Protein AF-A0A2S4Y4B7-F1 (afdb_monomer)

Foldseek 3Di:
DVVCLVVVAADEAEDDDQKDKDKDFLVVLVVDDPVQVVQWDADPVRGIIIGIDGPPP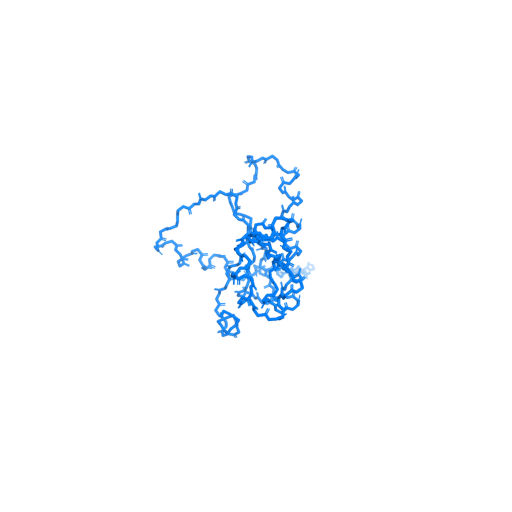VPDPVVSVVQVVLVVVVVVVVVPDDPVPDDQKAKDAQDPVSLSYIYMYGPDDDDDDPVRPVVVSCVNSPHHPPPDPPPPPPDD

Sequence (140 aa):
MLDHLADGGNVLVMLSEENSTVPMYVEEAAAIPAELADRIEVTTDGALAYLHLTALDWLPDHLRQRGLRFLRETVRVLASLPDAFLPPLLLEEPSSEASNLRFARLRTVRTLTEDRILPLSDYLFAPAASGPHTEWETSS

Nearest PDB structures (foldseek):
  3csy-assembly1_J  TM=3.046E-01  e=4.786E-01  Ebola virus - Mayinga, Zaire, 1976
  6pci-assembly1_D  TM=3.135E-01  e=5.453E-01  Zaire ebolavirus
  5fhc-assembly1_J  TM=3.032E-01  e=8.607E-01  Ebola virus - Mayinga, Zaire, 1976

Radius of gyration: 20.45 Å; Cα contacts (8 Å, |Δi|>4): 152; chains: 1; bounding box: 54×41×64 Å

pLDDT: mean 85.08, std 12.65, range [40.88, 95.94]

Secondary structure (DSSP, 8-state):
-HHHHHTT--EEEE-S-SEEEEEEEHHHHTTS-GGGGGGEEE-TTSSEEEEEEETTTTS-HHHHHHHHHHHHHHHHHHHHS-GGGS-SEEEPPP-SSSTTEEEEEESS-----HHHHHHHHHHHTPPP------------

Mean predicted aligned error: 8.59 Å

Structure (mmCIF, N/CA/C/O backbone):
data_AF-A0A2S4Y4B7-F1
#
_entry.id   AF-A0A2S4Y4B7-F1
#
loop_
_atom_site.group_PDB
_atom_site.id
_atom_site.type_symbol
_atom_site.label_atom_id
_atom_site.label_alt_id
_atom_site.label_comp_id
_atom_site.label_asym_id
_atom_site.label_entity_id
_atom_site.label_seq_id
_atom_site.pdbx_PDB_ins_code
_atom_site.Cartn_x
_atom_site.Cartn_y
_atom_site.Cartn_z
_atom_site.occupancy
_atom_site.B_iso_or_equiv
_atom_site.auth_seq_id
_atom_site.auth_comp_id
_atom_site.auth_asym_id
_atom_site.auth_atom_id
_atom_site.pdbx_PDB_model_num
ATOM 1 N N . MET A 1 1 ? -12.902 -4.468 -8.745 1.00 74.44 1 MET A N 1
ATOM 2 C CA . MET A 1 1 ? -11.433 -4.342 -8.925 1.00 74.44 1 MET A CA 1
ATOM 3 C C . MET A 1 1 ? -10.807 -5.700 -9.201 1.00 74.44 1 MET A C 1
ATOM 5 O O . MET A 1 1 ? -10.166 -5.837 -10.230 1.00 74.44 1 MET A O 1
ATOM 9 N N . LEU A 1 2 ? -11.046 -6.702 -8.345 1.00 84.06 2 LEU A N 1
ATOM 10 C CA . LEU A 1 2 ? -10.668 -8.089 -8.638 1.00 84.06 2 LEU A CA 1
ATOM 11 C C . LEU A 1 2 ? -11.296 -8.598 -9.942 1.00 84.06 2 LEU A C 1
ATOM 13 O O . LEU A 1 2 ? -10.587 -9.207 -10.728 1.00 84.06 2 LEU A O 1
ATOM 17 N N . ASP A 1 3 ? -12.557 -8.248 -10.221 1.00 87.38 3 ASP A N 1
ATOM 18 C CA . ASP A 1 3 ? -13.204 -8.597 -11.498 1.00 87.38 3 ASP A CA 1
ATOM 19 C C . ASP A 1 3 ? -12.472 -7.976 -12.695 1.00 87.38 3 ASP A C 1
ATOM 21 O O . ASP A 1 3 ? -12.113 -8.674 -13.628 1.00 87.38 3 ASP A O 1
ATOM 25 N N . HIS A 1 4 ? -12.116 -6.687 -12.617 1.00 87.25 4 HIS A N 1
ATOM 26 C CA . HIS A 1 4 ? -11.340 -6.013 -13.665 1.00 87.25 4 HIS A CA 1
ATOM 27 C C . HIS A 1 4 ? -9.978 -6.677 -13.901 1.00 87.25 4 HIS A C 1
ATOM 29 O O . HIS A 1 4 ? -9.555 -6.823 -15.044 1.00 87.25 4 HIS A O 1
ATOM 35 N N . LEU A 1 5 ? -9.299 -7.094 -12.827 1.00 87.38 5 LEU A N 1
ATOM 36 C CA . LEU A 1 5 ? -8.040 -7.824 -12.932 1.00 87.38 5 LEU A CA 1
ATOM 37 C C . LEU A 1 5 ? -8.247 -9.213 -13.563 1.00 87.38 5 LEU A C 1
ATOM 39 O O . LEU A 1 5 ? -7.437 -9.628 -14.390 1.00 87.38 5 LEU A O 1
ATOM 43 N N . ALA A 1 6 ? -9.324 -9.912 -13.197 1.00 87.12 6 ALA A N 1
ATOM 44 C CA . ALA A 1 6 ? -9.686 -11.214 -13.755 1.00 87.12 6 ALA A CA 1
ATOM 45 C C . ALA A 1 6 ? -10.071 -11.124 -15.243 1.00 87.12 6 ALA A C 1
ATOM 47 O O . ALA A 1 6 ? -9.733 -12.016 -16.017 1.00 87.12 6 ALA A O 1
ATOM 48 N N . ASP A 1 7 ? -10.681 -10.012 -15.652 1.00 90.50 7 ASP A N 1
ATOM 49 C CA . ASP A 1 7 ? -11.054 -9.701 -17.036 1.00 90.50 7 ASP A CA 1
ATOM 50 C C . ASP A 1 7 ? -9.856 -9.253 -17.902 1.00 90.50 7 ASP A C 1
ATOM 52 O O . ASP A 1 7 ? -10.020 -8.915 -19.075 1.00 90.50 7 ASP A O 1
ATOM 56 N N . GLY A 1 8 ? -8.638 -9.236 -17.346 1.00 87.19 8 GLY A N 1
ATOM 57 C CA . GLY A 1 8 ? -7.413 -8.856 -18.059 1.00 87.19 8 GLY A CA 1
ATOM 58 C C . GLY A 1 8 ? -7.124 -7.353 -18.072 1.00 87.19 8 GLY A C 1
ATOM 59 O O . GLY A 1 8 ? -6.20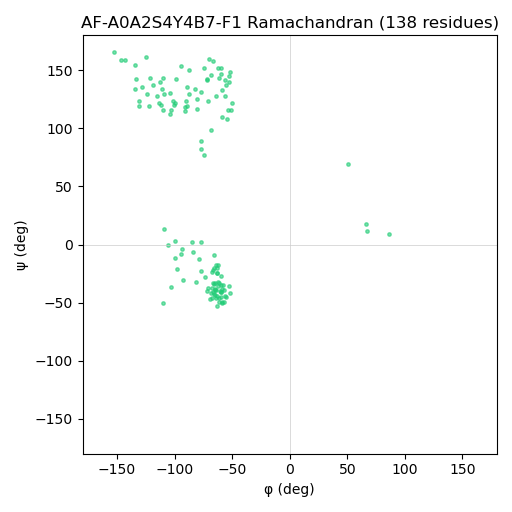9 -6.906 -18.760 1.00 87.19 8 GLY A O 1
ATOM 60 N N . GLY A 1 9 ? -7.870 -6.562 -17.305 1.00 88.62 9 GLY A N 1
ATOM 61 C CA . GLY A 1 9 ? -7.629 -5.136 -17.134 1.00 88.62 9 GLY A CA 1
ATOM 62 C C . GLY A 1 9 ? -6.338 -4.837 -16.370 1.00 88.62 9 GLY A C 1
ATOM 63 O O . GLY A 1 9 ? -5.952 -5.580 -15.465 1.00 88.62 9 GLY A O 1
ATOM 64 N N . ASN A 1 10 ? -5.668 -3.743 -16.737 1.00 90.94 10 ASN A N 1
ATOM 65 C CA . ASN A 1 10 ? -4.405 -3.334 -16.128 1.00 90.94 10 ASN A CA 1
ATOM 66 C C . ASN A 1 10 ? -4.638 -2.613 -14.795 1.00 90.94 10 ASN A C 1
ATOM 68 O O . ASN A 1 10 ? -5.329 -1.596 -14.732 1.00 90.94 10 ASN A O 1
ATOM 72 N N . VAL A 1 11 ? -4.003 -3.106 -13.732 1.00 91.81 11 VAL A N 1
ATOM 73 C CA . VAL A 1 11 ? -4.078 -2.541 -12.382 1.00 91.81 11 VAL A CA 1
ATOM 74 C C . VAL A 1 11 ? -2.679 -2.183 -11.893 1.00 91.81 11 VAL A C 1
ATOM 76 O O . VAL A 1 11 ? -1.807 -3.041 -11.749 1.00 91.81 11 VAL A O 1
ATOM 79 N N . LEU A 1 12 ? -2.471 -0.897 -11.603 1.00 91.94 12 LEU A N 1
ATOM 80 C CA . LEU A 1 12 ? -1.278 -0.404 -10.919 1.00 91.94 12 LEU A CA 1
ATOM 81 C C . LEU A 1 12 ? -1.617 -0.160 -9.449 1.00 91.94 12 LEU A C 1
ATOM 83 O O . LEU A 1 12 ? -2.473 0.668 -9.138 1.00 91.94 12 LEU A O 1
ATOM 87 N N . VAL A 1 13 ? -0.928 -0.849 -8.543 1.00 92.25 13 VAL A N 1
ATOM 88 C CA . VAL A 1 13 ? -1.121 -0.687 -7.100 1.00 92.25 13 VAL A CA 1
ATOM 89 C C . VAL A 1 13 ? 0.009 0.150 -6.518 1.00 92.25 13 VAL A C 1
ATOM 91 O O . VAL A 1 13 ? 1.171 -0.254 -6.519 1.00 92.25 13 VAL A O 1
ATOM 94 N N . MET A 1 14 ? -0.351 1.320 -5.999 1.00 91.00 14 MET A N 1
ATOM 95 C CA . MET A 1 14 ? 0.576 2.259 -5.375 1.00 91.00 14 MET A CA 1
ATOM 96 C C . MET A 1 14 ? 0.711 1.946 -3.883 1.00 91.00 14 MET A C 1
ATOM 98 O O . MET A 1 14 ? -0.267 2.015 -3.143 1.00 91.00 14 MET A O 1
ATOM 102 N N . LEU A 1 15 ? 1.920 1.613 -3.441 1.00 90.25 15 LEU A N 1
ATOM 103 C CA . LEU A 1 15 ? 2.227 1.213 -2.073 1.00 90.25 15 LEU A CA 1
ATOM 104 C C . LEU A 1 15 ? 3.070 2.269 -1.361 1.00 90.25 15 LEU A C 1
ATOM 106 O O . LEU A 1 15 ? 4.079 2.741 -1.889 1.00 90.25 15 LEU A O 1
ATOM 110 N N . SER A 1 16 ? 2.676 2.598 -0.135 1.00 83.75 16 SER A N 1
ATOM 111 C CA . SER A 1 16 ? 3.401 3.489 0.775 1.00 83.75 16 SER A CA 1
ATOM 112 C C . SER A 1 16 ? 3.987 2.721 1.960 1.00 83.75 16 SER A C 1
ATOM 114 O O . SER A 1 16 ? 5.184 2.831 2.232 1.00 83.75 16 SER A O 1
ATOM 116 N N . GLU A 1 17 ? 3.157 1.923 2.627 1.00 83.38 17 GLU A N 1
ATOM 117 C CA . GLU A 1 17 ? 3.456 1.221 3.875 1.00 83.38 17 GLU A CA 1
ATOM 118 C C . GLU A 1 17 ? 2.744 -0.137 3.950 1.00 83.38 17 GLU A C 1
ATOM 120 O O . GLU A 1 17 ? 1.785 -0.387 3.223 1.00 83.38 17 GLU A O 1
ATOM 125 N N . GLU A 1 18 ? 3.262 -1.042 4.790 1.00 83.69 18 GLU A N 1
ATOM 126 C CA . GLU A 1 18 ? 2.742 -2.416 4.924 1.00 83.69 18 GLU A CA 1
ATOM 127 C C . GLU A 1 18 ? 1.512 -2.462 5.830 1.00 83.69 18 GLU A C 1
ATOM 129 O O . GLU A 1 18 ? 0.612 -3.266 5.608 1.00 83.69 18 GLU A O 1
ATOM 134 N N . ASN A 1 19 ? 1.465 -1.577 6.823 1.00 85.56 19 ASN A N 1
ATOM 135 C CA . ASN A 1 19 ? 0.328 -1.403 7.709 1.00 85.56 19 ASN A CA 1
ATOM 136 C C . ASN A 1 19 ? -0.044 0.070 7.723 1.00 85.56 19 ASN A C 1
ATOM 138 O O . ASN A 1 19 ? 0.845 0.913 7.834 1.00 85.56 19 ASN A O 1
ATOM 142 N N . SER A 1 20 ? -1.337 0.349 7.639 1.00 87.38 20 SER A N 1
ATOM 143 C CA . SER A 1 20 ? -1.872 1.694 7.784 1.00 87.38 20 SER A CA 1
ATOM 144 C C . SER A 1 20 ? -2.867 1.723 8.930 1.00 87.38 20 SER A C 1
ATOM 146 O O . SER A 1 20 ? -3.606 0.761 9.150 1.00 87.38 20 SER A O 1
ATOM 148 N N . THR A 1 21 ? -2.872 2.828 9.664 1.00 90.38 21 THR A N 1
ATOM 149 C CA . THR A 1 21 ? -3.789 3.041 10.779 1.00 90.38 21 THR A CA 1
ATOM 150 C C . THR A 1 21 ? -4.741 4.166 10.418 1.00 90.38 21 THR A C 1
ATOM 152 O O . THR A 1 21 ? -4.308 5.287 10.151 1.00 90.38 21 THR A O 1
ATOM 155 N N . VAL A 1 22 ? -6.039 3.870 10.429 1.00 90.38 22 VAL A N 1
ATOM 156 C CA . VAL A 1 22 ? -7.090 4.847 10.139 1.00 90.38 22 VAL A CA 1
ATOM 157 C C . VAL A 1 22 ? -7.744 5.270 11.456 1.00 90.38 22 VAL A C 1
ATOM 159 O O . VAL A 1 22 ? -8.382 4.431 12.097 1.00 90.38 22 VAL A O 1
ATOM 162 N N . PRO A 1 23 ? -7.582 6.532 11.892 1.00 93.62 23 PRO A N 1
ATOM 163 C CA . PRO A 1 23 ? -8.307 7.045 13.046 1.00 93.62 23 PRO A CA 1
ATOM 164 C C . PRO A 1 23 ? -9.785 7.249 12.699 1.00 93.62 23 PRO A C 1
ATOM 166 O O . PRO A 1 23 ? -10.111 7.709 11.604 1.00 93.62 23 PRO A O 1
ATOM 169 N N . MET A 1 24 ? -10.662 6.938 13.647 1.00 94.56 24 MET A N 1
ATOM 170 C CA . MET A 1 24 ? -12.113 7.107 13.530 1.00 94.56 24 MET A CA 1
ATOM 171 C C . MET A 1 24 ? -12.758 7.304 14.900 1.00 94.56 24 MET A C 1
ATOM 173 O O . MET A 1 24 ? -12.136 7.041 15.931 1.00 94.56 24 MET A O 1
ATOM 177 N N . TYR A 1 25 ? -14.006 7.757 14.919 1.00 95.94 25 TYR A N 1
ATOM 178 C CA . TYR A 1 25 ? -14.800 7.820 16.143 1.00 95.94 25 TYR A CA 1
ATOM 179 C C . TYR A 1 25 ? -15.267 6.424 16.572 1.00 95.94 25 TYR A C 1
ATOM 181 O O . TYR A 1 25 ? -15.468 5.532 15.744 1.00 95.94 25 TYR A O 1
ATOM 189 N N . VAL A 1 26 ? -15.469 6.216 17.875 1.00 93.56 26 VAL A N 1
ATOM 190 C CA . VAL A 1 26 ? -15.927 4.915 18.406 1.00 93.56 26 VAL A CA 1
ATOM 191 C C . VAL A 1 26 ? -17.313 4.542 17.873 1.00 93.56 26 VAL A C 1
ATOM 193 O O . VAL A 1 26 ? -17.594 3.371 17.621 1.00 93.56 26 VAL A O 1
ATOM 196 N N . GLU A 1 27 ? -18.169 5.529 17.626 1.00 92.94 27 GLU A N 1
ATOM 197 C CA . GLU A 1 27 ? -19.476 5.328 17.006 1.00 92.94 27 GLU A CA 1
ATOM 198 C C . GLU A 1 27 ? -19.357 4.836 15.555 1.00 92.94 27 GLU A C 1
ATOM 200 O O . GLU A 1 27 ? -20.173 4.027 15.115 1.00 92.94 27 GLU A O 1
ATOM 205 N N . GLU A 1 28 ? -18.331 5.278 14.819 1.00 92.00 28 GLU A N 1
ATOM 206 C CA . GLU A 1 28 ? -18.038 4.789 13.465 1.00 92.00 28 GLU A CA 1
ATOM 207 C C . GLU A 1 28 ? -17.489 3.360 13.510 1.00 92.00 28 GLU A C 1
ATOM 209 O O . GLU A 1 28 ? -17.901 2.514 12.715 1.00 92.00 28 GLU A O 1
ATOM 214 N N . ALA A 1 29 ? -16.625 3.063 14.485 1.00 90.06 29 ALA A N 1
ATOM 215 C CA . ALA A 1 29 ? -16.091 1.722 14.708 1.00 90.06 29 ALA A CA 1
ATOM 216 C C . ALA A 1 29 ? -17.199 0.693 14.998 1.00 90.06 29 ALA A C 1
ATOM 218 O O . ALA A 1 29 ? -17.118 -0.445 14.542 1.00 90.06 29 ALA A O 1
ATOM 219 N N . ALA A 1 30 ? -18.273 1.095 15.685 1.00 88.06 30 ALA A N 1
ATOM 220 C CA . ALA A 1 30 ? -19.426 0.231 15.951 1.00 88.06 30 ALA A CA 1
ATOM 221 C C . ALA A 1 30 ? -20.205 -0.178 14.684 1.00 88.06 30 ALA A C 1
ATOM 223 O O . ALA A 1 30 ? -20.947 -1.160 14.714 1.00 88.06 30 ALA A O 1
ATOM 224 N N . ALA A 1 31 ? -20.050 0.561 13.580 1.00 90.31 31 ALA A N 1
ATOM 225 C CA . ALA A 1 31 ? -20.672 0.260 12.292 1.00 90.31 31 ALA A CA 1
ATOM 226 C C . ALA A 1 31 ? -19.772 -0.575 11.360 1.00 90.31 31 ALA A C 1
ATOM 228 O O . ALA A 1 31 ? -20.203 -0.944 10.264 1.00 90.31 31 ALA A O 1
ATOM 229 N N . ILE A 1 32 ? -18.531 -0.870 11.764 1.00 88.62 32 ILE A N 1
ATOM 230 C CA . ILE A 1 32 ? -17.599 -1.665 10.961 1.00 88.62 32 ILE A CA 1
ATOM 231 C C . ILE A 1 32 ? -18.029 -3.143 10.933 1.00 88.62 32 ILE A C 1
ATOM 233 O O . ILE A 1 32 ? -18.497 -3.668 11.946 1.00 88.62 32 ILE A O 1
ATOM 237 N N . PRO A 1 33 ? -17.866 -3.840 9.788 1.00 89.06 33 PRO A N 1
ATOM 238 C CA . PRO A 1 33 ? -18.133 -5.272 9.691 1.00 89.06 33 PRO A CA 1
ATOM 239 C C . PRO A 1 33 ? -17.397 -6.090 10.761 1.00 89.06 33 PRO A C 1
ATOM 241 O O . PRO A 1 33 ? -16.225 -5.844 11.055 1.00 89.06 33 PRO A O 1
ATOM 244 N N . ALA A 1 34 ? -18.078 -7.091 11.326 1.00 87.12 34 ALA A N 1
ATOM 245 C CA . ALA A 1 34 ? -17.565 -7.886 12.444 1.00 87.12 34 ALA A CA 1
ATOM 246 C C . ALA A 1 34 ? -16.247 -8.607 12.111 1.00 87.12 34 ALA A C 1
ATOM 248 O O . ALA A 1 34 ? -15.426 -8.839 12.993 1.00 87.12 34 ALA A O 1
ATOM 249 N N . GLU A 1 35 ? -16.009 -8.907 10.835 1.00 86.31 35 GLU A N 1
ATOM 250 C CA . GLU A 1 35 ? -14.787 -9.533 10.328 1.00 86.31 35 GLU A CA 1
ATOM 251 C C . GLU A 1 35 ? -13.537 -8.656 10.511 1.00 86.31 35 GLU A C 1
ATOM 253 O O . GLU A 1 35 ? -12.411 -9.150 10.436 1.00 86.31 35 GLU A O 1
ATOM 258 N N . LEU A 1 36 ? -13.720 -7.353 10.738 1.00 86.75 36 LEU A N 1
ATOM 259 C CA . LEU A 1 36 ? -12.646 -6.393 10.979 1.00 86.75 36 LEU A CA 1
ATOM 260 C C . LEU A 1 36 ? -12.559 -5.960 12.447 1.00 86.75 36 LEU A C 1
ATOM 262 O O . LEU A 1 36 ? -11.673 -5.177 12.776 1.00 86.75 36 LEU A O 1
ATOM 266 N N . ALA A 1 37 ? -13.424 -6.468 13.333 1.00 88.06 37 ALA A N 1
ATOM 267 C CA . ALA A 1 37 ? -13.470 -6.050 14.735 1.00 88.06 37 ALA A CA 1
ATOM 268 C C . ALA A 1 37 ? -12.137 -6.284 15.468 1.00 88.06 37 ALA A C 1
ATOM 270 O O . ALA A 1 37 ? -11.680 -5.414 16.203 1.00 88.06 37 ALA A O 1
ATOM 271 N N . ASP A 1 38 ? -11.457 -7.399 15.182 1.00 90.38 38 ASP A N 1
ATOM 272 C CA . ASP A 1 38 ? -10.140 -7.733 15.754 1.00 90.38 38 ASP A CA 1
ATOM 273 C C . ASP A 1 38 ? -9.019 -6.772 15.315 1.00 90.38 38 ASP A C 1
ATOM 275 O O . ASP A 1 38 ? -7.898 -6.837 15.817 1.00 90.38 38 ASP A O 1
ATOM 279 N N . ARG A 1 39 ? -9.301 -5.888 14.351 1.00 91.38 39 ARG A N 1
ATOM 280 C CA . ARG A 1 39 ? -8.371 -4.875 13.846 1.00 91.38 39 ARG A CA 1
ATOM 281 C C . ARG A 1 39 ? -8.615 -3.493 14.449 1.00 91.38 39 ARG A C 1
ATOM 283 O O . ARG A 1 39 ? -7.951 -2.545 14.033 1.00 91.38 39 ARG A O 1
ATOM 290 N N . ILE A 1 40 ? -9.568 -3.367 15.371 1.00 93.44 40 ILE A N 1
ATOM 291 C CA . ILE A 1 40 ? -9.953 -2.101 15.993 1.00 93.44 40 ILE A CA 1
ATOM 292 C C . ILE A 1 40 ? -9.330 -2.004 17.387 1.00 93.44 40 ILE A C 1
ATOM 294 O O . ILE A 1 40 ? -9.578 -2.839 18.254 1.00 93.44 40 ILE A O 1
ATOM 298 N N . GLU A 1 41 ? -8.569 -0.940 17.621 1.00 94.94 41 GLU A N 1
ATOM 299 C CA . GLU A 1 41 ? -8.052 -0.566 18.937 1.00 94.94 41 GLU A CA 1
ATOM 300 C C . GLU A 1 41 ? -8.763 0.701 19.428 1.00 94.94 41 GLU A C 1
ATOM 302 O O . GLU A 1 41 ? -8.634 1.763 18.823 1.00 94.94 41 GLU A O 1
ATOM 307 N N . VAL A 1 42 ? -9.522 0.611 20.523 1.00 93.19 42 VAL A N 1
ATOM 308 C CA . VAL A 1 42 ? -10.185 1.775 21.138 1.00 93.19 42 VAL A CA 1
ATOM 309 C C . VAL A 1 42 ? -9.197 2.516 22.041 1.00 93.19 42 VAL A C 1
ATOM 311 O O . VAL A 1 42 ? -8.496 1.897 22.843 1.00 93.19 42 VAL A O 1
ATOM 314 N N . THR A 1 43 ? -9.150 3.844 21.935 1.00 93.00 43 THR A N 1
ATOM 315 C CA . THR A 1 43 ? -8.272 4.683 22.757 1.00 93.00 43 THR A CA 1
ATOM 316 C C . THR A 1 43 ? -8.672 4.657 24.232 1.00 93.00 43 THR A C 1
ATOM 318 O O . THR A 1 43 ? -9.812 4.378 24.598 1.00 93.00 43 THR A O 1
ATOM 321 N N . THR A 1 44 ? -7.731 4.987 25.120 1.00 91.31 44 THR A N 1
ATOM 322 C CA . THR A 1 44 ? -7.953 4.957 26.578 1.00 91.31 44 THR A CA 1
ATOM 323 C C . THR A 1 44 ? -9.016 5.939 27.071 1.00 91.31 44 THR A C 1
ATOM 325 O O . THR A 1 44 ? -9.603 5.711 28.127 1.00 91.31 44 THR A O 1
ATOM 328 N N . ASP A 1 45 ? -9.269 7.019 26.332 1.00 91.31 45 ASP A N 1
ATOM 329 C CA . ASP A 1 45 ? -10.332 7.989 26.608 1.00 91.31 45 ASP A CA 1
ATOM 330 C C . ASP A 1 45 ? -11.702 7.572 26.043 1.00 91.31 45 ASP A C 1
ATOM 332 O O . ASP A 1 45 ? -12.703 8.225 26.333 1.00 91.31 45 ASP A O 1
ATOM 336 N N . GLY A 1 46 ? -11.760 6.484 25.265 1.00 89.62 46 GLY A N 1
ATOM 337 C CA . GLY A 1 46 ? -12.985 5.935 24.688 1.00 89.62 46 GLY A CA 1
ATOM 338 C C . GLY A 1 46 ? -13.651 6.821 23.635 1.00 89.62 46 GLY A C 1
ATOM 339 O O . GLY A 1 46 ? -14.796 6.554 23.281 1.00 89.62 46 GLY A O 1
ATOM 340 N N . ALA A 1 47 ? -12.977 7.871 23.157 1.00 91.44 47 ALA A N 1
ATOM 341 C CA . ALA A 1 47 ? -13.529 8.798 22.168 1.00 91.44 47 ALA A CA 1
ATOM 342 C C . ALA A 1 47 ? -13.172 8.406 20.727 1.00 91.44 47 ALA A C 1
ATOM 344 O O . ALA A 1 47 ? -13.934 8.680 19.799 1.00 91.44 47 ALA A O 1
ATOM 345 N N . LEU A 1 48 ? -12.017 7.766 20.534 1.00 95.62 48 LEU A N 1
ATOM 346 C CA . LEU A 1 48 ? -11.507 7.374 19.228 1.00 95.62 48 LEU A CA 1
ATOM 347 C C . LEU A 1 48 ? -11.212 5.875 19.173 1.00 95.62 48 LEU A C 1
ATOM 349 O O . LEU A 1 48 ? -11.050 5.187 20.181 1.00 95.62 48 LEU A O 1
ATOM 353 N N . ALA A 1 49 ? -11.115 5.377 17.952 1.00 95.19 49 ALA A N 1
ATOM 354 C CA . ALA A 1 49 ? -10.596 4.064 17.655 1.00 95.19 49 ALA A CA 1
ATOM 355 C C . ALA A 1 49 ? -9.624 4.135 16.474 1.00 95.19 49 ALA A C 1
ATOM 357 O O . ALA A 1 49 ? -9.700 5.021 15.617 1.00 95.19 49 ALA A O 1
ATOM 358 N N . TYR A 1 50 ? -8.710 3.179 16.434 1.00 95.25 50 TYR A N 1
ATOM 359 C CA . TYR A 1 50 ? -7.760 2.973 15.360 1.00 95.25 50 TYR A CA 1
ATOM 360 C C . TYR A 1 50 ? -8.099 1.675 14.639 1.00 95.25 50 TYR A C 1
ATOM 362 O O . TYR A 1 50 ? -8.085 0.607 15.244 1.00 95.25 50 TYR A O 1
ATOM 370 N N . LEU A 1 51 ? -8.392 1.760 13.341 1.00 93.25 51 LEU A N 1
ATOM 371 C CA . LEU A 1 51 ? -8.511 0.587 12.481 1.00 93.25 51 LEU A CA 1
ATOM 372 C C . LEU A 1 51 ? -7.152 0.283 11.848 1.00 93.25 51 LEU A C 1
ATOM 374 O O . LEU A 1 51 ? -6.625 1.088 11.076 1.00 93.25 51 LEU A O 1
ATOM 378 N N . HIS A 1 52 ? -6.611 -0.896 12.136 1.00 91.88 52 HIS A N 1
ATOM 379 C CA . HIS A 1 52 ? -5.354 -1.372 11.573 1.00 91.88 52 HIS A CA 1
ATOM 380 C C . HIS A 1 52 ? -5.594 -2.171 10.292 1.00 91.88 52 HIS A C 1
ATOM 382 O O . HIS A 1 52 ? -6.185 -3.250 10.298 1.00 91.88 52 H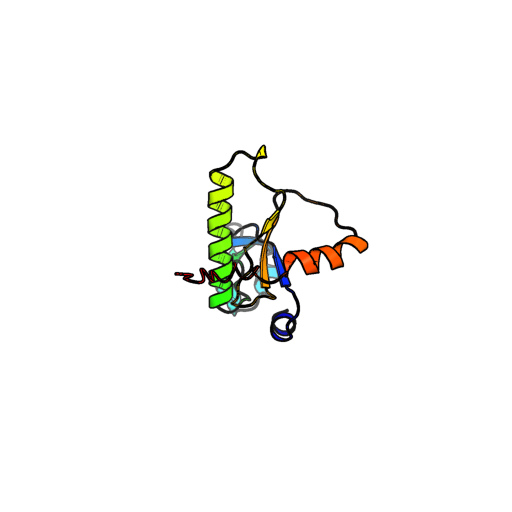IS A O 1
ATOM 388 N N . LEU A 1 53 ? -5.106 -1.656 9.170 1.00 87.56 53 LEU A N 1
ATOM 389 C CA . LEU A 1 53 ? -5.231 -2.292 7.866 1.00 87.56 53 LEU A CA 1
ATOM 390 C C . LEU A 1 53 ? -3.878 -2.811 7.404 1.00 87.56 53 LEU A C 1
ATOM 392 O O . LEU A 1 53 ? -2.892 -2.075 7.374 1.00 87.56 53 LEU A O 1
ATOM 396 N N . THR A 1 54 ? -3.842 -4.077 6.998 1.00 85.50 54 THR A N 1
ATOM 397 C CA . THR A 1 54 ? -2.682 -4.647 6.315 1.00 85.50 54 THR A CA 1
ATOM 398 C C . THR A 1 54 ? -2.815 -4.382 4.824 1.00 85.50 54 THR A C 1
ATOM 400 O O . THR A 1 54 ? 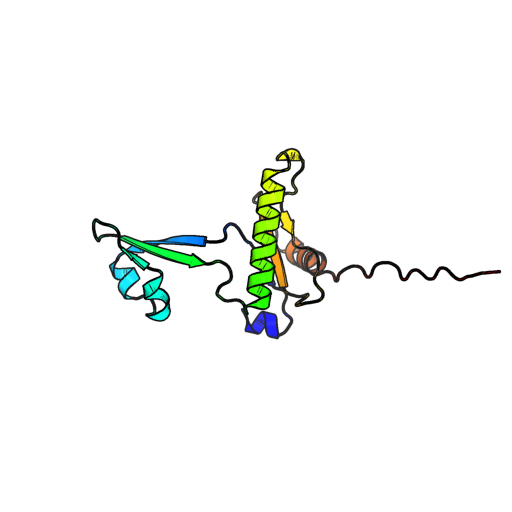-3.845 -4.681 4.221 1.00 85.50 54 THR A O 1
ATOM 403 N N . ALA A 1 55 ? -1.764 -3.848 4.210 1.00 86.00 55 ALA A N 1
ATOM 404 C CA . ALA A 1 55 ? -1.734 -3.619 2.778 1.00 86.00 55 ALA A CA 1
ATOM 405 C C . ALA A 1 55 ? -2.008 -4.921 2.011 1.00 86.00 55 ALA A C 1
ATOM 407 O O . ALA A 1 55 ? -1.495 -5.989 2.359 1.00 86.00 55 ALA A O 1
ATOM 408 N N . LEU A 1 56 ? -2.765 -4.797 0.916 1.00 91.62 56 LEU A N 1
ATOM 409 C CA . LEU A 1 56 ? -3.033 -5.877 -0.039 1.00 91.62 56 LEU A CA 1
ATOM 410 C C . LEU A 1 56 ? -3.864 -7.049 0.513 1.00 91.62 56 LEU A C 1
ATOM 412 O O . LEU A 1 56 ? -3.863 -8.119 -0.087 1.00 91.62 56 LEU A O 1
ATOM 416 N N . ASP A 1 57 ? -4.577 -6.878 1.626 1.00 87.62 57 ASP A N 1
ATOM 417 C CA . ASP A 1 57 ? -5.464 -7.909 2.186 1.00 87.62 57 ASP A CA 1
ATOM 418 C C . ASP A 1 57 ? -6.643 -8.287 1.270 1.00 87.62 57 ASP A C 1
ATOM 420 O O . ASP A 1 57 ? -7.190 -9.379 1.385 1.00 87.62 57 ASP A O 1
ATOM 424 N N . TRP A 1 58 ? -6.985 -7.417 0.321 1.00 88.38 58 TRP A N 1
ATOM 425 C CA . TRP A 1 58 ? -7.972 -7.658 -0.730 1.00 88.38 58 TRP A CA 1
ATOM 426 C C . TRP A 1 58 ? -7.451 -8.514 -1.899 1.00 88.38 58 TRP A C 1
ATOM 428 O O . TRP A 1 58 ? -8.248 -8.937 -2.736 1.00 88.38 58 TRP A O 1
ATOM 438 N N . LEU A 1 59 ? -6.137 -8.751 -2.007 1.00 91.81 59 LEU A N 1
ATOM 439 C CA . LEU A 1 59 ? -5.554 -9.577 -3.068 1.00 91.81 59 LEU A CA 1
ATOM 440 C C . LEU A 1 59 ? -5.525 -11.064 -2.681 1.00 91.81 59 LEU A C 1
ATOM 442 O O . LEU A 1 59 ? -5.306 -11.389 -1.514 1.00 91.81 59 LEU A O 1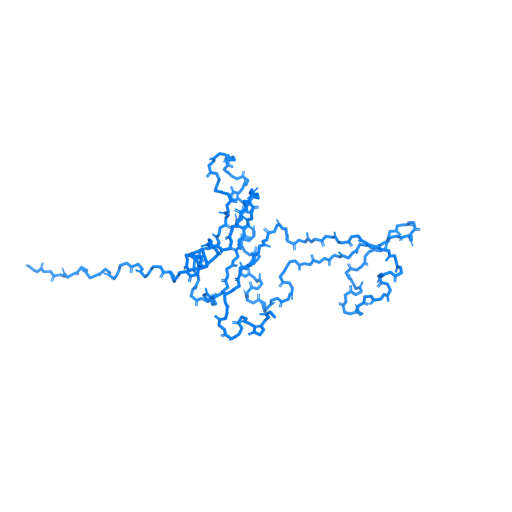
ATOM 446 N N . PRO A 1 60 ? -5.618 -11.983 -3.664 1.00 91.44 60 PRO A N 1
ATOM 447 C CA . PRO A 1 60 ? -5.262 -13.384 -3.464 1.00 91.44 60 PRO A CA 1
ATOM 448 C C . PRO A 1 60 ? -3.856 -13.537 -2.870 1.00 91.44 60 PRO A C 1
ATOM 450 O O . PRO A 1 60 ? -2.942 -12.793 -3.235 1.00 91.44 60 PRO A O 1
ATOM 453 N N . ASP A 1 61 ? -3.659 -14.545 -2.015 1.00 91.88 61 ASP A N 1
ATOM 454 C CA . ASP A 1 61 ? -2.448 -14.692 -1.192 1.00 91.88 61 ASP A CA 1
ATOM 455 C C . ASP A 1 61 ? -1.130 -14.611 -1.976 1.00 91.88 61 ASP A C 1
ATOM 457 O O . ASP A 1 61 ? -0.190 -13.952 -1.534 1.00 91.88 61 ASP A O 1
ATOM 461 N N . HIS A 1 62 ? -1.054 -15.227 -3.158 1.00 91.75 62 HIS A N 1
ATOM 462 C CA . HIS A 1 62 ? 0.150 -15.196 -3.995 1.00 91.75 62 HIS A CA 1
ATOM 463 C C . HIS A 1 62 ? 0.481 -13.776 -4.496 1.00 91.75 62 HIS A C 1
ATOM 465 O O . HIS A 1 62 ? 1.626 -13.329 -4.397 1.00 91.75 62 HIS A O 1
ATOM 471 N N . LEU A 1 63 ? -0.524 -13.013 -4.944 1.00 93.25 63 LEU A N 1
ATOM 472 C CA . LEU A 1 63 ? -0.347 -11.624 -5.391 1.00 93.25 63 LEU A CA 1
ATOM 473 C C . LEU A 1 63 ? -0.060 -10.690 -4.216 1.00 93.25 63 LEU A C 1
ATOM 475 O O . LEU A 1 63 ? 0.779 -9.793 -4.323 1.00 93.25 63 LEU A O 1
ATOM 479 N N . ARG A 1 64 ? -0.698 -10.934 -3.068 1.00 93.50 64 ARG A N 1
ATOM 480 C CA . ARG A 1 64 ? -0.399 -10.231 -1.820 1.00 93.50 64 ARG A CA 1
ATOM 481 C C . ARG A 1 64 ? 1.061 -10.434 -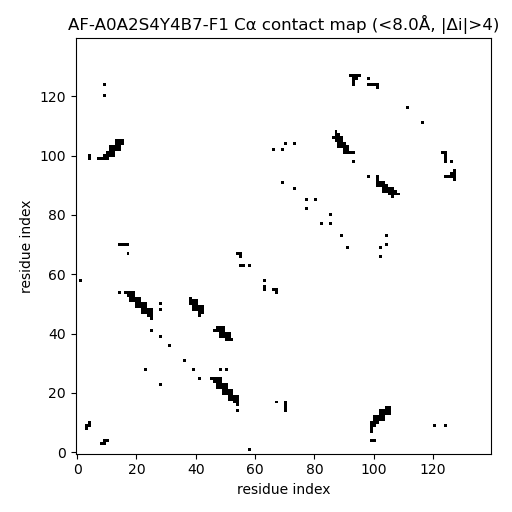1.414 1.00 93.50 64 ARG A C 1
ATOM 483 O O . ARG A 1 64 ? 1.763 -9.460 -1.150 1.00 93.50 64 ARG A O 1
ATOM 490 N N . GLN A 1 65 ? 1.555 -11.673 -1.407 1.00 92.94 65 GLN A N 1
ATOM 491 C CA . GLN A 1 65 ? 2.957 -11.976 -1.099 1.00 92.94 65 GLN A CA 1
ATOM 492 C C . GLN A 1 65 ? 3.922 -11.307 -2.086 1.00 92.94 65 GLN A C 1
ATOM 494 O O . GLN A 1 65 ? 4.950 -10.767 -1.667 1.00 92.94 65 GLN A O 1
ATOM 499 N N . ARG A 1 66 ? 3.580 -11.290 -3.381 1.00 94.06 66 ARG A N 1
ATOM 500 C CA . ARG A 1 66 ? 4.341 -10.583 -4.421 1.00 94.06 66 ARG A CA 1
ATOM 501 C C . ARG A 1 66 ? 4.451 -9.085 -4.118 1.00 94.06 66 ARG A C 1
ATOM 503 O O . ARG A 1 66 ? 5.569 -8.574 -4.062 1.00 94.06 66 ARG A O 1
ATOM 510 N N . GLY A 1 67 ? 3.341 -8.412 -3.823 1.00 94.25 67 GLY A N 1
ATOM 511 C CA . GLY A 1 67 ? 3.355 -6.982 -3.504 1.00 94.25 67 GLY A CA 1
ATOM 512 C C . GLY A 1 67 ? 4.054 -6.642 -2.183 1.00 94.25 67 GLY A C 1
ATOM 513 O O . GLY A 1 67 ? 4.803 -5.667 -2.116 1.00 94.25 67 GLY A O 1
ATOM 514 N N . LEU A 1 68 ? 3.905 -7.475 -1.146 1.00 93.56 68 LEU A N 1
ATOM 515 C CA . LEU A 1 68 ? 4.627 -7.303 0.123 1.00 93.56 68 LEU A CA 1
ATOM 516 C C . LEU A 1 68 ? 6.144 -7.469 -0.044 1.00 93.56 68 LEU A C 1
ATOM 518 O O . LEU A 1 68 ? 6.924 -6.734 0.565 1.00 93.56 68 LEU A O 1
ATOM 522 N N . ARG A 1 69 ? 6.584 -8.407 -0.891 1.00 94.00 69 ARG A N 1
ATOM 523 C CA . ARG A 1 69 ? 8.000 -8.552 -1.2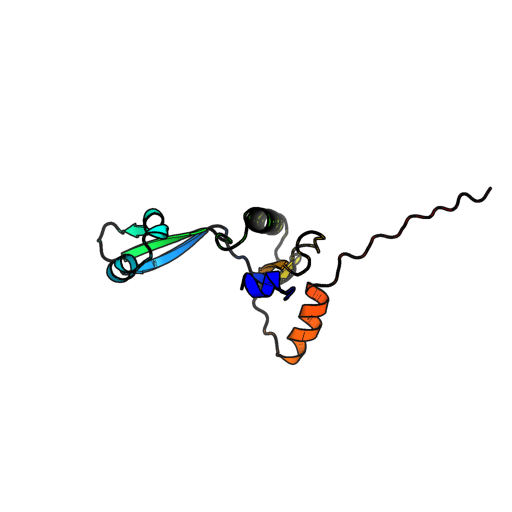56 1.00 94.00 69 ARG A CA 1
ATOM 524 C C . ARG A 1 69 ? 8.519 -7.295 -1.955 1.00 94.00 69 ARG A C 1
ATOM 526 O O . ARG A 1 69 ? 9.524 -6.752 -1.499 1.00 94.00 69 ARG A O 1
ATOM 533 N N . PHE A 1 70 ? 7.804 -6.792 -2.964 1.00 95.31 70 PHE A N 1
ATOM 534 C CA . PHE A 1 70 ? 8.157 -5.540 -3.641 1.00 95.31 70 PHE A CA 1
ATOM 535 C C . PHE A 1 70 ? 8.271 -4.371 -2.648 1.00 95.31 70 PHE A C 1
ATOM 537 O O . PHE A 1 70 ? 9.249 -3.622 -2.656 1.00 95.31 70 PHE A O 1
ATOM 544 N N . LEU A 1 71 ? 7.317 -4.231 -1.725 1.00 93.19 71 LEU A N 1
ATOM 545 C CA . LEU A 1 71 ? 7.363 -3.177 -0.715 1.00 93.19 71 LEU A CA 1
ATOM 546 C C . LEU A 1 71 ? 8.621 -3.274 0.163 1.00 93.19 71 LEU A C 1
ATOM 548 O O . LEU A 1 71 ? 9.305 -2.273 0.375 1.00 93.19 71 LEU A O 1
ATOM 552 N N . ARG A 1 72 ? 8.977 -4.474 0.629 1.00 92.56 72 ARG A N 1
ATOM 553 C CA . ARG A 1 72 ? 10.187 -4.694 1.442 1.00 92.56 72 ARG A CA 1
ATOM 554 C C . ARG A 1 72 ? 11.468 -4.415 0.659 1.00 92.56 72 ARG A C 1
ATOM 556 O O . ARG A 1 72 ? 12.406 -3.838 1.207 1.00 92.56 72 ARG A O 1
ATOM 563 N N . GLU A 1 73 ? 11.513 -4.795 -0.613 1.00 93.50 73 GLU A N 1
ATOM 564 C CA . GLU A 1 73 ? 12.635 -4.502 -1.509 1.00 93.50 73 GLU A CA 1
ATOM 565 C C . GLU A 1 73 ? 12.791 -2.996 -1.729 1.00 93.50 73 GLU A C 1
ATOM 567 O O . GLU A 1 73 ? 13.888 -2.466 -1.551 1.00 93.50 73 GLU A O 1
ATOM 572 N N . THR A 1 74 ? 11.697 -2.277 -1.998 1.00 93.44 74 THR A N 1
ATOM 573 C CA . THR A 1 74 ? 11.758 -0.818 -2.158 1.00 93.44 74 THR A CA 1
ATOM 574 C C . THR A 1 74 ? 12.187 -0.113 -0.875 1.00 93.44 74 THR A C 1
ATOM 576 O O . THR A 1 74 ? 12.997 0.803 -0.956 1.00 93.44 74 THR A O 1
ATOM 579 N N . VAL A 1 75 ? 11.743 -0.552 0.313 1.00 91.38 75 VAL A N 1
ATOM 580 C CA . VAL A 1 75 ? 12.243 -0.012 1.597 1.00 91.38 75 VAL A CA 1
ATOM 581 C C . VAL A 1 75 ? 13.764 -0.152 1.699 1.00 91.38 75 VAL A C 1
ATOM 583 O O . VAL A 1 75 ? 14.441 0.799 2.084 1.00 91.38 75 VAL A O 1
ATOM 586 N N . ARG A 1 76 ? 14.320 -1.308 1.317 1.00 91.75 76 ARG A N 1
ATOM 587 C CA . ARG A 1 76 ? 15.774 -1.535 1.340 1.00 91.75 76 ARG A CA 1
ATOM 588 C C . ARG A 1 76 ? 16.515 -0.641 0.349 1.00 91.75 76 ARG A C 1
ATOM 590 O O . ARG A 1 76 ? 17.544 -0.086 0.714 1.00 91.75 76 ARG A O 1
ATOM 597 N N . VAL A 1 77 ? 15.992 -0.482 -0.868 1.00 91.12 77 VAL A N 1
ATOM 598 C CA . VAL A 1 77 ? 16.571 0.393 -1.905 1.00 91.12 77 VAL A CA 1
ATOM 599 C C . VAL A 1 77 ? 16.560 1.858 -1.464 1.00 91.12 77 VAL A C 1
ATOM 601 O O . VAL A 1 77 ? 17.557 2.560 -1.607 1.00 91.12 77 VAL A O 1
ATOM 604 N N . LEU A 1 78 ? 15.449 2.314 -0.882 1.00 89.75 78 LEU A N 1
ATOM 605 C CA . LEU A 1 78 ? 15.320 3.669 -0.346 1.00 89.75 78 LEU A CA 1
ATOM 606 C C . LEU A 1 78 ? 16.305 3.938 0.796 1.00 89.75 78 LEU A C 1
ATOM 608 O O . LEU A 1 78 ? 16.805 5.049 0.920 1.00 89.75 78 LEU A O 1
ATOM 612 N N . ALA A 1 79 ? 16.580 2.931 1.627 1.00 90.38 79 ALA A N 1
ATOM 613 C CA . ALA A 1 79 ? 17.521 3.051 2.735 1.00 90.38 79 ALA A CA 1
ATOM 614 C C . ALA A 1 79 ? 18.996 2.995 2.294 1.00 90.38 79 ALA A C 1
ATOM 616 O O . ALA A 1 79 ? 19.863 3.462 3.030 1.00 90.38 79 ALA A O 1
ATOM 617 N N . SER A 1 80 ? 19.299 2.406 1.131 1.00 91.44 80 SER A N 1
ATOM 618 C CA . SER A 1 80 ? 20.676 2.164 0.681 1.00 91.44 80 SER A CA 1
ATOM 619 C C . SER A 1 80 ? 21.221 3.209 -0.291 1.00 91.44 80 SER A C 1
ATOM 621 O O . SER A 1 80 ? 22.441 3.329 -0.419 1.00 91.44 80 SER A O 1
ATOM 623 N N . LEU A 1 81 ? 20.356 3.965 -0.972 1.00 89.62 81 LEU A N 1
ATOM 624 C CA . LEU A 1 81 ? 20.758 4.938 -1.987 1.00 89.62 81 LEU A CA 1
ATOM 625 C C . LEU A 1 81 ? 20.479 6.381 -1.544 1.00 89.62 81 LEU A C 1
ATOM 627 O O . LEU A 1 81 ? 19.410 6.662 -1.003 1.00 89.62 81 LEU A O 1
ATOM 631 N N . PRO A 1 82 ? 21.394 7.331 -1.823 1.00 90.38 82 PRO A N 1
ATOM 632 C CA . PRO A 1 82 ? 21.103 8.749 -1.656 1.00 90.38 82 PRO A CA 1
ATOM 633 C C . PRO A 1 82 ? 19.918 9.194 -2.523 1.00 90.38 82 PRO A C 1
ATOM 635 O O . PRO A 1 82 ? 19.758 8.739 -3.657 1.00 90.38 82 PRO A O 1
ATOM 638 N N . ASP A 1 83 ? 19.147 10.159 -2.018 1.00 87.62 83 ASP A N 1
ATOM 639 C CA . ASP A 1 83 ? 17.890 10.628 -2.620 1.00 87.62 83 ASP A CA 1
ATOM 640 C C . ASP A 1 83 ? 18.012 11.033 -4.102 1.00 87.62 83 ASP A C 1
ATOM 642 O O . ASP A 1 83 ? 17.126 10.742 -4.908 1.00 87.62 83 ASP A O 1
ATOM 646 N N . ALA A 1 84 ? 19.155 11.625 -4.471 1.00 88.31 84 ALA A N 1
ATOM 647 C CA . ALA A 1 84 ? 19.466 12.089 -5.824 1.00 88.31 84 ALA A CA 1
ATOM 648 C C . ALA A 1 84 ? 19.610 10.965 -6.869 1.00 88.31 84 ALA A C 1
ATOM 650 O O . ALA A 1 84 ? 19.470 11.229 -8.061 1.00 88.31 84 ALA A O 1
ATOM 651 N N . PHE A 1 85 ? 19.892 9.729 -6.446 1.00 89.19 85 PHE A N 1
ATOM 652 C CA . PHE A 1 85 ? 20.021 8.574 -7.345 1.00 89.19 85 PHE A CA 1
ATOM 653 C C . PHE A 1 85 ? 18.728 7.778 -7.490 1.00 89.19 85 PHE A C 1
ATOM 655 O O . PHE A 1 85 ? 18.646 6.863 -8.309 1.00 89.19 85 PHE A O 1
ATOM 662 N N . LEU A 1 86 ? 17.718 8.098 -6.690 1.00 88.44 86 LEU A N 1
ATOM 663 C CA . LEU A 1 86 ? 16.474 7.356 -6.682 1.00 88.44 86 LEU A CA 1
ATOM 664 C C . LEU A 1 86 ? 15.496 7.957 -7.714 1.00 88.44 86 L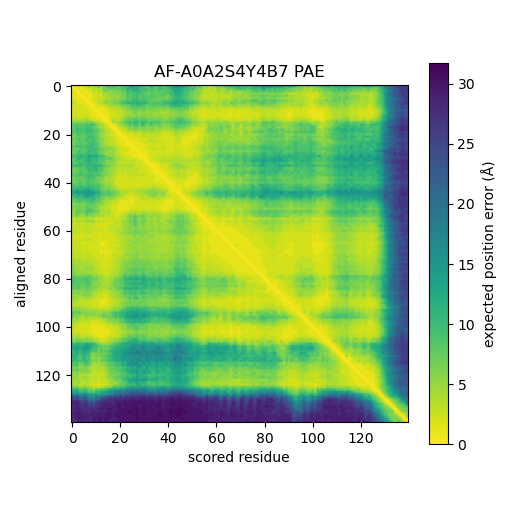EU A C 1
ATOM 666 O O . LEU A 1 86 ? 15.315 9.180 -7.758 1.00 88.44 86 LEU A O 1
ATOM 670 N N . PRO A 1 87 ? 14.805 7.129 -8.518 1.00 88.12 87 PRO A N 1
ATOM 671 C CA . PRO A 1 87 ? 13.810 7.606 -9.477 1.00 88.12 87 PRO A CA 1
ATOM 672 C C . PRO A 1 87 ? 12.554 8.141 -8.764 1.00 88.12 87 PRO A C 1
ATOM 674 O O . PRO A 1 87 ? 12.295 7.782 -7.615 1.00 88.12 87 PRO A O 1
ATOM 677 N N . PRO A 1 88 ? 11.726 8.983 -9.408 1.00 86.69 88 PRO A N 1
ATOM 678 C CA . PRO A 1 88 ? 10.508 9.525 -8.792 1.00 86.69 88 PRO A CA 1
ATOM 679 C C . PRO A 1 88 ? 9.423 8.465 -8.528 1.00 86.69 88 PRO A C 1
ATOM 681 O O . PRO A 1 88 ? 8.579 8.658 -7.650 1.00 86.69 88 PRO A O 1
ATOM 684 N N . LEU A 1 89 ? 9.460 7.358 -9.272 1.00 88.25 89 LEU A N 1
ATOM 685 C CA . LEU A 1 89 ? 8.583 6.201 -9.151 1.00 88.25 89 LEU A CA 1
ATOM 686 C C . LEU A 1 89 ? 9.463 4.950 -9.124 1.00 88.25 89 LEU A C 1
ATOM 688 O O . LEU A 1 89 ? 10.252 4.739 -10.043 1.00 88.25 89 LEU A O 1
ATOM 692 N N . LEU A 1 90 ? 9.330 4.139 -8.080 1.00 92.12 90 LEU A N 1
ATOM 693 C CA . LEU A 1 90 ? 9.862 2.780 -8.068 1.00 92.12 90 LEU A CA 1
ATOM 694 C C . LEU A 1 90 ? 8.763 1.868 -8.600 1.00 92.12 90 LEU A C 1
ATOM 696 O O . LEU A 1 90 ? 7.655 1.888 -8.071 1.00 92.12 90 LEU A O 1
ATOM 700 N N . LEU A 1 91 ? 9.056 1.109 -9.647 1.00 93.31 91 LEU A N 1
ATOM 701 C CA . LEU A 1 91 ? 8.108 0.221 -10.307 1.00 93.31 91 LEU A CA 1
ATOM 702 C C . LEU A 1 91 ? 8.629 -1.207 -10.201 1.00 93.31 91 LEU A C 1
ATOM 704 O O . LEU A 1 91 ? 9.820 -1.445 -10.377 1.00 93.31 91 LEU A O 1
ATOM 708 N N . GLU A 1 92 ? 7.744 -2.142 -9.897 1.00 94.56 92 GLU A N 1
ATOM 709 C CA . GLU A 1 92 ? 8.061 -3.563 -9.934 1.00 94.56 92 GLU A CA 1
ATOM 710 C C . GLU A 1 92 ? 8.451 -3.978 -11.354 1.00 94.56 92 GLU A C 1
ATOM 712 O O . GLU A 1 92 ? 7.844 -3.503 -12.309 1.00 94.56 92 GLU A O 1
ATOM 717 N N . GLU A 1 93 ? 9.413 -4.879 -11.513 1.00 90.06 93 GLU A N 1
ATOM 718 C CA . GLU A 1 93 ? 9.732 -5.457 -12.822 1.00 90.06 93 GLU A CA 1
ATOM 719 C C . GLU A 1 93 ? 8.544 -6.248 -13.408 1.00 90.06 93 GLU A C 1
ATOM 721 O O . GLU A 1 93 ? 7.711 -6.771 -12.657 1.00 90.06 93 GLU A O 1
ATOM 726 N N . PRO A 1 94 ? 8.421 -6.353 -14.744 1.00 87.25 94 PRO A N 1
ATOM 727 C CA . PRO A 1 94 ? 7.365 -7.146 -15.357 1.00 87.25 94 PRO A CA 1
ATOM 728 C C . PRO A 1 94 ? 7.439 -8.616 -14.917 1.00 87.25 94 PRO A C 1
ATOM 730 O O . PRO A 1 94 ? 8.494 -9.246 -14.962 1.00 87.25 94 PRO A O 1
ATOM 733 N N . SER A 1 95 ? 6.294 -9.172 -14.528 1.00 82.56 95 SER A N 1
ATOM 734 C CA . SER A 1 95 ? 6.147 -10.568 -14.109 1.00 82.56 95 SER A CA 1
ATOM 735 C C . SER A 1 95 ? 5.362 -11.359 -15.153 1.00 82.56 95 SER A C 1
ATOM 737 O O . SER A 1 95 ? 4.409 -10.844 -15.740 1.00 82.56 95 SER A O 1
ATOM 739 N N . SER A 1 96 ? 5.731 -12.625 -15.363 1.00 81.31 96 SER A N 1
ATOM 740 C CA . SER A 1 96 ? 4.919 -13.571 -16.142 1.00 81.31 96 SER A CA 1
ATOM 741 C C . SER A 1 96 ? 3.671 -14.028 -15.379 1.00 81.31 96 SER A C 1
ATOM 743 O O . SER A 1 96 ? 2.650 -14.340 -15.986 1.00 81.31 96 SER A O 1
ATOM 745 N N . GLU A 1 97 ? 3.730 -14.036 -14.047 1.00 82.50 97 GLU A N 1
ATOM 746 C CA . GLU A 1 97 ? 2.579 -14.242 -13.169 1.00 82.50 97 GLU A CA 1
ATOM 747 C C . GLU A 1 97 ? 1.807 -12.922 -13.048 1.00 82.50 97 GLU A C 1
ATOM 749 O O . GLU A 1 97 ? 2.365 -11.953 -12.536 1.00 82.50 97 GLU A O 1
ATOM 754 N N . ALA A 1 98 ? 0.550 -12.885 -13.511 1.00 84.75 98 ALA A N 1
ATOM 755 C CA . ALA A 1 98 ? -0.324 -11.702 -13.522 1.00 84.75 98 ALA A CA 1
ATOM 756 C C . ALA A 1 98 ? 0.347 -10.454 -14.134 1.00 84.75 98 ALA A C 1
ATOM 758 O O . ALA A 1 98 ? 0.655 -9.484 -13.435 1.00 84.75 98 ALA A O 1
ATOM 759 N N . SER A 1 99 ? 0.583 -10.489 -15.450 1.00 88.38 99 SER A N 1
ATOM 760 C CA . SER A 1 99 ? 1.253 -9.418 -16.205 1.00 88.38 99 SER A CA 1
ATOM 761 C C . SER A 1 99 ? 0.486 -8.092 -16.212 1.00 88.38 99 SER A C 1
ATOM 763 O O . SER A 1 99 ? 1.088 -7.033 -16.366 1.00 88.38 99 SER A O 1
ATOM 765 N N . ASN A 1 100 ? -0.831 -8.148 -16.012 1.00 90.12 100 ASN A N 1
ATOM 766 C CA . ASN A 1 100 ? -1.727 -7.000 -15.900 1.00 90.12 100 ASN A CA 1
ATOM 767 C C . ASN A 1 100 ? -1.806 -6.415 -14.474 1.00 90.12 100 ASN A C 1
ATOM 769 O O . ASN A 1 100 ? -2.544 -5.460 -14.252 1.00 90.12 100 ASN A O 1
ATOM 773 N N . LEU A 1 101 ? -1.044 -6.943 -13.507 1.00 93.19 101 LEU A N 1
ATOM 774 C CA . LEU A 1 101 ? -0.884 -6.367 -12.168 1.00 93.19 101 LEU A CA 1
ATOM 775 C C . LEU A 1 101 ? 0.563 -5.924 -11.955 1.00 93.19 101 LEU A C 1
ATOM 777 O O . LEU A 1 101 ? 1.498 -6.716 -12.111 1.00 93.19 101 LEU A O 1
ATOM 781 N N . ARG A 1 102 ? 0.749 -4.671 -11.535 1.00 94.75 102 ARG A N 1
ATOM 782 C CA . ARG A 1 102 ? 2.062 -4.124 -11.169 1.00 94.75 102 ARG A CA 1
ATOM 783 C C . ARG A 1 102 ? 1.989 -3.375 -9.850 1.00 94.75 102 ARG A C 1
ATOM 785 O O . ARG A 1 102 ? 1.023 -2.658 -9.589 1.00 94.75 102 ARG A O 1
ATOM 792 N N . PHE A 1 103 ? 3.036 -3.506 -9.043 1.00 95.06 103 PHE A N 1
ATOM 793 C CA . PHE A 1 103 ? 3.208 -2.708 -7.833 1.00 95.06 103 PHE A CA 1
ATOM 794 C C . PHE A 1 103 ? 4.155 -1.538 -8.090 1.00 95.06 103 PHE A C 1
ATOM 796 O O . PHE A 1 103 ? 5.138 -1.653 -8.821 1.00 95.06 103 PHE A O 1
ATOM 803 N N . ALA A 1 104 ? 3.863 -0.393 -7.488 1.00 94.00 104 ALA A N 1
ATOM 804 C CA . ALA A 1 104 ? 4.714 0.779 -7.575 1.00 94.00 104 ALA A CA 1
ATOM 805 C C . ALA A 1 104 ? 4.741 1.544 -6.257 1.00 94.00 104 ALA A C 1
ATOM 807 O O . ALA A 1 104 ? 3.843 1.430 -5.430 1.00 94.00 104 ALA A O 1
ATOM 808 N N . ARG A 1 105 ? 5.781 2.349 -6.061 1.00 92.06 105 ARG A N 1
ATOM 809 C CA . ARG A 1 105 ? 5.928 3.238 -4.912 1.00 92.06 105 ARG A CA 1
ATOM 810 C C . ARG A 1 105 ? 6.298 4.629 -5.388 1.00 92.06 105 ARG A C 1
ATOM 812 O O . ARG A 1 105 ? 7.338 4.832 -6.019 1.00 92.06 105 ARG A O 1
ATOM 819 N N . LEU A 1 106 ? 5.434 5.590 -5.072 1.00 88.00 106 LEU A N 1
ATOM 820 C CA . LEU A 1 106 ? 5.671 6.992 -5.387 1.00 88.00 106 LEU A CA 1
ATOM 821 C C . LEU A 1 106 ? 6.678 7.574 -4.401 1.00 88.00 106 LEU A C 1
ATOM 823 O O . LEU A 1 106 ? 6.516 7.430 -3.191 1.00 88.00 106 LEU A O 1
ATOM 827 N N . ARG A 1 107 ? 7.689 8.269 -4.917 1.00 88.06 107 ARG A N 1
ATOM 828 C CA . ARG A 1 107 ? 8.593 9.081 -4.093 1.00 88.06 107 ARG A CA 1
ATOM 829 C C . ARG A 1 107 ? 8.284 10.563 -4.185 1.00 88.06 107 ARG A C 1
ATOM 831 O O . ARG A 1 107 ? 8.406 11.276 -3.198 1.00 88.06 107 ARG A O 1
ATOM 838 N N . THR A 1 108 ? 7.883 11.032 -5.365 1.00 79.06 108 THR A N 1
ATOM 839 C CA . THR A 1 108 ? 7.521 12.436 -5.584 1.00 79.06 108 THR A CA 1
ATOM 840 C C . THR A 1 108 ? 6.226 12.534 -6.368 1.00 79.06 108 THR A C 1
ATOM 842 O O . THR A 1 108 ? 6.042 11.841 -7.368 1.00 79.06 108 THR A O 1
ATOM 845 N N . VAL A 1 109 ? 5.320 13.401 -5.911 1.00 75.44 109 VAL A N 1
ATOM 846 C CA . VAL A 1 109 ? 4.068 13.669 -6.620 1.00 75.44 109 VAL A CA 1
ATOM 847 C C . VAL A 1 109 ? 4.391 14.300 -7.971 1.00 75.44 109 VAL A C 1
ATOM 849 O O . VAL A 1 109 ? 5.137 15.276 -8.066 1.00 75.44 109 VAL A O 1
ATOM 852 N N . ARG A 1 110 ? 3.831 13.716 -9.028 1.00 70.25 110 ARG A N 1
ATOM 853 C CA . ARG A 1 110 ? 3.935 14.197 -10.405 1.00 70.25 110 ARG A CA 1
ATOM 854 C C . ARG A 1 110 ? 2.522 14.385 -10.932 1.00 70.25 110 ARG A C 1
ATOM 856 O O . ARG A 1 110 ? 1.702 13.478 -10.826 1.00 70.25 110 ARG A O 1
ATOM 863 N N . THR A 1 111 ? 2.241 15.552 -11.497 1.00 74.12 111 THR A N 1
ATOM 864 C CA . THR A 1 111 ? 0.974 15.791 -12.188 1.00 74.12 111 THR A CA 1
ATOM 865 C C . THR A 1 111 ? 0.972 14.998 -13.491 1.00 74.12 111 THR A C 1
ATOM 867 O O . THR A 1 111 ? 1.880 15.149 -14.307 1.00 74.12 111 THR A O 1
ATOM 870 N N . LEU A 1 112 ? -0.036 14.148 -13.672 1.00 70.62 112 LEU A N 1
ATOM 871 C CA . LEU A 1 112 ? -0.309 13.449 -14.922 1.00 70.62 112 LEU A CA 1
ATOM 872 C C . LEU A 1 112 ? -1.498 14.119 -15.599 1.00 70.62 112 LEU A C 1
ATOM 874 O O . LEU A 1 112 ? -2.522 14.365 -14.965 1.00 70.62 112 LEU A O 1
ATOM 878 N N . THR A 1 113 ? -1.344 14.429 -16.877 1.00 79.69 113 THR A N 1
ATOM 879 C CA . THR A 1 113 ? -2.429 14.893 -17.738 1.00 79.69 113 THR A CA 1
ATOM 880 C C . THR A 1 113 ? -3.029 13.702 -18.482 1.00 79.69 113 THR A C 1
ATOM 882 O O . THR A 1 113 ? -2.362 12.687 -18.687 1.00 79.69 113 THR A O 1
ATOM 885 N N . GLU A 1 114 ? -4.302 13.797 -18.863 1.00 78.56 114 GLU A N 1
ATOM 886 C CA . GLU A 1 114 ? -5.055 12.686 -19.462 1.00 78.56 114 GLU A CA 1
ATOM 887 C C . GLU A 1 114 ? -4.404 12.147 -20.751 1.00 78.56 114 GLU A C 1
ATOM 889 O O . GLU A 1 114 ? -4.333 10.936 -20.951 1.00 78.56 114 GLU A O 1
ATOM 894 N N . ASP A 1 115 ? -3.792 13.025 -21.555 1.00 84.25 115 ASP A N 1
ATOM 895 C CA . ASP A 1 115 ? -3.033 12.676 -22.767 1.00 84.25 115 ASP A CA 1
ATOM 896 C C . ASP A 1 115 ? -1.803 11.791 -22.499 1.00 84.25 115 ASP A C 1
ATOM 898 O O . ASP A 1 115 ? -1.273 11.159 -23.414 1.00 84.25 115 ASP A O 1
ATOM 902 N N . ARG A 1 116 ? -1.338 11.722 -21.246 1.00 80.50 116 ARG A N 1
ATOM 903 C CA . ARG A 1 116 ? -0.171 10.930 -20.836 1.00 80.50 116 ARG A CA 1
ATOM 904 C C . ARG A 1 116 ? -0.531 9.597 -20.204 1.00 80.50 116 ARG A C 1
ATOM 906 O O . ARG A 1 116 ? 0.360 8.764 -20.065 1.00 80.50 116 ARG A O 1
ATOM 913 N N . ILE A 1 117 ? -1.797 9.369 -19.860 1.00 80.81 117 ILE A N 1
ATOM 914 C CA . ILE A 1 117 ? -2.222 8.154 -19.155 1.00 80.81 117 ILE A CA 1
ATOM 915 C C . ILE A 1 117 ? -2.118 6.924 -20.059 1.00 80.81 117 ILE A C 1
ATOM 917 O O . ILE A 1 117 ? -1.550 5.920 -19.638 1.00 80.81 117 ILE A O 1
ATOM 921 N N . LEU A 1 118 ? -2.610 7.001 -21.301 1.00 81.25 118 LEU A N 1
ATOM 922 C CA . LEU A 1 118 ? -2.587 5.860 -22.226 1.00 81.25 118 LEU A CA 1
ATOM 923 C C . LEU A 1 118 ? -1.154 5.410 -22.574 1.00 81.25 118 LEU A C 1
ATOM 925 O O . LEU A 1 118 ? -0.838 4.251 -22.310 1.00 81.25 118 LEU A O 1
ATOM 929 N N . PRO A 1 119 ? -0.240 6.293 -23.035 1.00 84.62 119 PRO A N 1
ATOM 930 C CA . PRO A 1 119 ? 1.142 5.887 -23.306 1.00 84.62 119 PRO A CA 1
ATOM 931 C C . PRO A 1 119 ? 1.874 5.376 -22.061 1.00 84.62 119 PRO A C 1
ATOM 933 O O . PRO A 1 119 ? 2.733 4.501 -22.153 1.00 84.62 119 PRO A O 1
ATOM 936 N N . LEU A 1 120 ? 1.552 5.932 -20.887 1.00 84.31 120 LEU A N 1
ATOM 937 C CA . LEU A 1 120 ? 2.129 5.474 -19.632 1.00 84.31 120 LEU A CA 1
ATOM 938 C C . LEU A 1 120 ? 1.630 4.071 -19.276 1.00 84.31 120 LEU A C 1
ATOM 940 O O . LEU A 1 120 ? 2.438 3.252 -18.863 1.00 84.31 120 LEU A O 1
ATOM 944 N N . SER A 1 121 ? 0.343 3.777 -19.463 1.00 85.44 121 SER A N 1
ATOM 945 C CA . SER A 1 121 ? -0.212 2.434 -19.265 1.00 85.44 121 SER A CA 1
ATOM 946 C C . SER A 1 121 ? 0.509 1.406 -20.143 1.00 85.44 121 SER A C 1
ATOM 948 O O . SER A 1 121 ? 1.015 0.412 -19.626 1.00 85.44 121 SER A O 1
ATOM 950 N N . ASP A 1 122 ? 0.660 1.685 -21.440 1.00 86.94 122 ASP A N 1
ATOM 951 C CA . ASP A 1 122 ? 1.343 0.776 -22.369 1.00 86.94 122 ASP A CA 1
ATOM 952 C C . ASP A 1 122 ? 2.791 0.507 -21.946 1.00 86.94 122 ASP A C 1
ATOM 954 O O . ASP A 1 122 ? 3.259 -0.629 -21.981 1.00 86.94 122 ASP A O 1
ATOM 958 N N . TYR A 1 123 ? 3.496 1.545 -21.491 1.00 86.56 123 TYR A N 1
ATOM 959 C CA . TYR A 1 123 ? 4.857 1.409 -20.982 1.00 86.56 123 TYR A CA 1
ATOM 960 C C . TYR A 1 123 ? 4.918 0.615 -19.668 1.00 86.56 123 TYR A C 1
ATOM 962 O O . TYR A 1 123 ? 5.749 -0.280 -19.517 1.00 86.56 123 TYR A O 1
ATOM 970 N N . LEU A 1 124 ? 4.039 0.929 -18.713 1.00 88.50 124 LEU A N 1
ATOM 971 C CA . LEU A 1 124 ? 4.016 0.305 -17.390 1.00 88.50 124 LEU A CA 1
ATOM 972 C C . LEU A 1 124 ? 3.676 -1.181 -17.460 1.00 88.50 124 LEU A C 1
ATOM 974 O O . LEU A 1 124 ? 4.186 -1.940 -16.644 1.00 88.50 124 LEU A O 1
ATOM 978 N N . PHE A 1 125 ? 2.843 -1.596 -18.412 1.00 90.00 125 PHE A N 1
ATOM 979 C CA . PHE A 1 125 ? 2.386 -2.980 -18.566 1.00 90.00 125 PHE A CA 1
ATOM 980 C C . PHE A 1 125 ? 2.983 -3.678 -19.790 1.00 90.00 125 PHE A C 1
ATOM 982 O O . PHE A 1 125 ? 2.535 -4.764 -20.159 1.00 90.00 125 PHE A O 1
ATOM 989 N N . ALA A 1 126 ? 4.021 -3.094 -20.396 1.00 85.19 126 ALA A N 1
ATOM 990 C CA . ALA A 1 126 ? 4.774 -3.760 -21.444 1.00 85.19 126 ALA A CA 1
ATOM 991 C C . ALA A 1 126 ? 5.292 -5.120 -20.931 1.00 85.19 1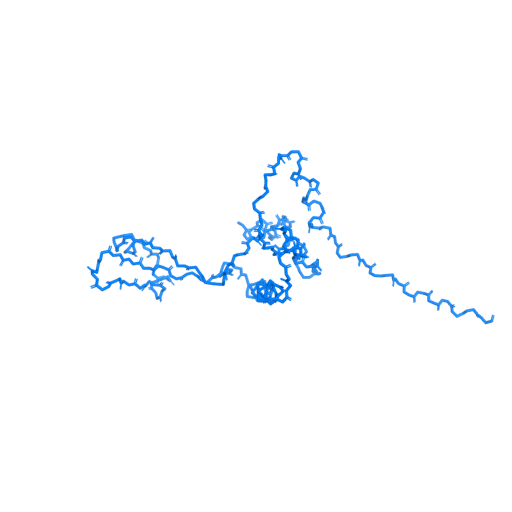26 ALA A C 1
ATOM 993 O O . ALA A 1 126 ? 5.766 -5.212 -19.789 1.00 85.19 126 ALA A O 1
ATOM 994 N N . PRO A 1 127 ? 5.200 -6.187 -21.745 1.00 76.44 127 PRO A N 1
ATOM 995 C CA . PRO A 1 127 ? 5.673 -7.504 -21.349 1.00 76.44 127 PRO A CA 1
ATOM 996 C C . PRO A 1 127 ? 7.171 -7.465 -21.034 1.00 76.44 127 PRO A C 1
ATOM 998 O O . PRO A 1 127 ? 7.915 -6.662 -21.602 1.00 76.44 127 PRO A O 1
ATOM 1001 N N . ALA A 1 128 ? 7.619 -8.361 -20.146 1.00 68.06 128 ALA A N 1
ATOM 1002 C CA . ALA A 1 128 ? 9.044 -8.577 -19.919 1.00 68.06 128 ALA A CA 1
ATOM 1003 C C . ALA A 1 128 ? 9.713 -8.792 -21.280 1.00 68.06 128 ALA A C 1
ATOM 1005 O O . ALA A 1 128 ? 9.308 -9.694 -22.020 1.00 68.06 128 ALA A O 1
ATOM 1006 N N . ALA A 1 129 ? 10.700 -7.961 -21.626 1.00 61.44 129 ALA A N 1
ATOM 1007 C CA . ALA A 1 129 ? 11.477 -8.179 -22.834 1.00 61.44 129 ALA A CA 1
ATOM 1008 C C . ALA A 1 129 ? 12.018 -9.610 -22.764 1.00 61.44 129 ALA A C 1
ATOM 1010 O O . ALA A 1 129 ? 12.762 -9.948 -21.841 1.00 61.44 129 ALA A O 1
ATOM 1011 N N . SER A 1 130 ? 11.587 -10.471 -23.686 1.00 49.66 130 SER A N 1
ATOM 1012 C CA . SER A 1 130 ? 12.159 -11.804 -23.806 1.00 49.66 130 SER A CA 1
ATOM 1013 C C . SER A 1 130 ? 13.647 -11.598 -24.071 1.00 49.66 130 SER A C 1
ATOM 1015 O O . SER A 1 130 ? 14.017 -11.053 -25.111 1.00 49.66 130 SER A O 1
ATOM 1017 N N . GLY A 1 131 ? 14.494 -11.923 -23.090 1.00 40.88 131 GLY A N 1
ATOM 1018 C CA . GLY A 1 131 ? 15.943 -11.855 -23.261 1.00 40.88 131 GLY A CA 1
ATOM 1019 C C . GLY A 1 131 ? 16.350 -12.634 -24.517 1.00 40.88 131 GLY A C 1
ATOM 1020 O O . GLY A 1 131 ? 15.658 -13.588 -24.883 1.00 40.88 131 GLY A O 1
ATOM 1021 N N . PRO A 1 132 ? 17.423 -12.223 -25.213 1.00 42.81 132 PRO A N 1
ATOM 1022 C CA . PRO A 1 132 ? 17.771 -12.795 -26.505 1.00 42.81 132 PRO A CA 1
ATOM 1023 C C . PRO A 1 132 ? 17.942 -14.311 -26.382 1.00 42.81 132 PRO A C 1
ATOM 1025 O O . PRO A 1 132 ? 18.692 -14.792 -25.533 1.00 42.81 132 PRO A O 1
ATOM 1028 N N . HIS A 1 133 ? 17.240 -15.051 -27.244 1.00 41.59 133 HIS A N 1
ATOM 1029 C CA . HIS A 1 133 ? 17.542 -16.444 -27.543 1.00 41.59 133 HIS A CA 1
ATOM 1030 C C . HIS A 1 133 ? 19.010 -16.502 -27.966 1.00 41.59 133 HIS A C 1
ATOM 1032 O O . HIS A 1 133 ? 19.384 -16.002 -29.025 1.00 41.59 133 HIS A O 1
ATOM 1038 N N . THR A 1 134 ? 19.860 -17.055 -27.108 1.00 47.03 134 THR A N 1
ATOM 1039 C CA . THR A 1 134 ? 21.269 -17.246 -27.414 1.00 47.03 134 THR A CA 1
ATOM 1040 C C . THR A 1 134 ? 21.420 -18.417 -28.390 1.00 47.03 134 THR A C 1
ATOM 1042 O O . THR A 1 134 ? 21.788 -19.521 -27.998 1.00 47.03 134 THR A O 1
ATOM 1045 N N . GLU A 1 135 ? 21.121 -18.195 -29.668 1.00 42.44 135 GLU A N 1
ATOM 1046 C CA . GLU A 1 135 ? 21.607 -19.044 -30.757 1.00 42.44 135 GLU A CA 1
ATOM 1047 C C . GLU A 1 135 ? 23.073 -18.678 -31.017 1.00 42.44 135 GLU A C 1
ATOM 1049 O O . GLU A 1 135 ? 23.400 -17.896 -31.905 1.00 42.44 135 GLU A O 1
ATOM 1054 N N . TRP A 1 136 ? 23.988 -19.228 -30.215 1.00 45.88 136 TRP A N 1
ATOM 1055 C CA . TRP A 1 136 ? 25.342 -19.435 -30.724 1.00 45.88 136 TRP A CA 1
ATOM 1056 C C . TRP A 1 136 ? 25.276 -20.664 -31.622 1.00 45.88 136 TRP A C 1
ATOM 1058 O O . TRP A 1 136 ? 25.439 -21.798 -31.166 1.00 45.88 136 TRP A O 1
ATOM 1068 N N . GLU A 1 137 ? 24.985 -20.427 -32.901 1.00 47.25 137 GLU A N 1
ATOM 1069 C CA . GLU A 1 137 ? 25.304 -21.375 -33.957 1.00 47.25 137 GLU A CA 1
ATOM 1070 C C . GLU A 1 137 ? 26.779 -21.755 -33.820 1.00 47.25 137 GLU A C 1
ATOM 1072 O O . GLU A 1 137 ? 27.696 -20.938 -33.935 1.00 47.25 137 GLU A O 1
ATOM 1077 N N . THR A 1 138 ? 26.997 -23.032 -33.539 1.00 57.38 138 THR A N 1
ATOM 1078 C CA . THR A 1 138 ? 28.285 -23.681 -33.721 1.00 57.38 138 THR A CA 1
ATOM 1079 C C . THR A 1 138 ? 28.528 -23.760 -35.222 1.00 57.38 138 THR A C 1
ATOM 1081 O O . THR A 1 138 ? 28.003 -24.638 -35.897 1.00 57.38 138 THR A O 1
ATOM 1084 N N . SER A 1 139 ? 29.304 -22.824 -35.764 1.00 45.25 139 SER A N 1
ATOM 1085 C CA . SER A 1 139 ? 29.906 -22.995 -37.086 1.00 45.25 139 SER A CA 1
ATOM 1086 C C . SER A 1 139 ? 31.353 -23.442 -36.925 1.00 45.25 139 SER A C 1
ATOM 1088 O O . SER A 1 139 ? 32.141 -22.817 -36.213 1.00 45.25 139 SER A O 1
ATOM 1090 N N . SER A 1 140 ? 31.598 -24.604 -37.528 1.00 53.22 140 SER A N 1
ATOM 1091 C CA . SER A 1 140 ? 32.849 -25.362 -37.620 1.00 53.22 140 SER A CA 1
ATOM 1092 C C . SER A 1 140 ? 33.917 -24.684 -38.471 1.00 53.22 140 SER A C 1
ATOM 1094 O O . SER A 1 140 ? 33.553 -23.838 -39.318 1.00 53.22 140 SER A O 1
#

Solvent-accessible surface area (backbone atoms only — not comparable to full-atom values): 8716 Å² total; per-residue (Å²): 105,71,62,46,50,73,75,64,37,78,44,79,47,78,52,89,63,66,64,48,74,47,80,44,44,41,75,57,58,71,71,52,61,76,93,50,50,93,34,52,46,71,42,96,84,63,62,36,27,35,40,58,41,60,60,53,73,90,44,62,68,71,60,26,51,51,48,52,49,51,52,56,52,49,54,51,51,61,75,73,47,61,74,91,79,54,67,54,58,50,66,57,76,65,45,90,74,60,50,42,52,45,45,30,31,77,73,52,95,70,92,80,54,78,88,50,48,62,64,46,48,55,61,75,52,43,74,62,77,78,71,80,81,81,77,76,75,87,78,132